Protein AF-A0A6V7LA51-F1 (afdb_monomer_lite)

Organism: NCBI:txid1563983

pLDDT: mean 83.22, std 7.01, range [56.25, 90.31]

Structure (mmCIF, N/CA/C/O backbone):
data_AF-A0A6V7LA51-F1
#
_entry.id   AF-A0A6V7LA51-F1
#
loop_
_atom_site.group_PDB
_atom_site.id
_atom_site.type_symbol
_atom_site.label_atom_id
_atom_site.label_alt_id
_atom_site.label_comp_id
_atom_site.label_asym_id
_atom_site.label_entity_id
_atom_site.label_seq_id
_atom_site.pdbx_PDB_ins_code
_atom_site.Cartn_x
_atom_site.Cartn_y
_atom_site.Cartn_z
_atom_site.occupancy
_atom_site.B_iso_or_equiv
_atom_site.auth_seq_id
_atom_site.auth_comp_id
_atom_site.auth_asym_id
_atom_site.auth_atom_id
_atom_site.pdbx_PDB_model_num
ATOM 1 N N . PHE A 1 1 ? 3.143 -11.092 3.009 1.00 66.44 1 PHE A N 1
ATOM 2 C CA . PHE A 1 1 ? 3.591 -9.747 3.396 1.00 66.44 1 PHE A CA 1
ATOM 3 C C . PHE A 1 1 ? 2.474 -8.993 4.115 1.00 66.44 1 PHE A C 1
ATOM 5 O O . PHE A 1 1 ? 2.593 -8.827 5.315 1.00 66.44 1 PHE A O 1
ATOM 12 N N . PHE A 1 2 ? 1.335 -8.707 3.469 1.00 70.00 2 PHE A N 1
ATOM 13 C CA . PHE A 1 2 ? 0.249 -7.925 4.096 1.00 70.00 2 PHE A CA 1
ATOM 14 C C . PHE A 1 2 ? -0.807 -8.705 4.898 1.00 70.00 2 PHE A C 1
ATOM 16 O O . PHE A 1 2 ? -1.577 -8.098 5.628 1.00 70.00 2 PHE A O 1
ATOM 23 N N . ARG A 1 3 ? -0.852 -10.045 4.835 1.00 68.12 3 ARG A N 1
ATOM 24 C CA . ARG A 1 3 ? -1.850 -10.825 5.595 1.00 68.12 3 ARG A CA 1
ATOM 25 C C . ARG A 1 3 ? -1.700 -10.611 7.113 1.00 68.12 3 ARG A C 1
ATOM 27 O O . ARG A 1 3 ? -0.570 -10.686 7.601 1.00 68.12 3 ARG A O 1
ATOM 34 N N . PRO A 1 4 ? -2.812 -10.427 7.855 1.00 80.19 4 PRO A N 1
ATOM 35 C CA . PRO A 1 4 ? -4.217 -10.619 7.448 1.00 80.19 4 PRO A CA 1
ATOM 36 C C . PRO A 1 4 ? -4.900 -9.420 6.759 1.00 80.19 4 PRO A C 1
ATOM 38 O O . PRO A 1 4 ? -6.062 -9.534 6.389 1.00 80.19 4 PRO A O 1
ATOM 41 N N . ILE A 1 5 ? -4.210 -8.298 6.567 1.00 81.94 5 ILE A N 1
ATOM 42 C CA . ILE A 1 5 ? -4.770 -7.087 5.959 1.00 81.94 5 ILE A CA 1
ATOM 43 C C . ILE A 1 5 ? -4.961 -7.326 4.456 1.00 81.94 5 ILE A C 1
ATOM 45 O O . ILE A 1 5 ? -4.028 -7.743 3.759 1.00 81.94 5 ILE A O 1
ATOM 49 N N . ILE A 1 6 ? -6.184 -7.104 3.968 1.00 81.81 6 ILE A N 1
ATOM 50 C CA . ILE A 1 6 ? -6.549 -7.274 2.559 1.00 81.81 6 ILE A CA 1
ATOM 51 C C . ILE A 1 6 ? -6.533 -5.887 1.910 1.00 81.81 6 ILE A C 1
ATOM 53 O O . ILE A 1 6 ? -7.421 -5.084 2.193 1.00 81.81 6 ILE A O 1
ATOM 57 N N . PRO A 1 7 ? -5.535 -5.572 1.069 1.00 83.69 7 PRO A N 1
ATOM 58 C CA . PRO A 1 7 ? -5.549 -4.324 0.321 1.00 83.69 7 PRO A CA 1
ATOM 59 C C . PRO A 1 7 ? -6.674 -4.336 -0.718 1.00 83.69 7 PRO A C 1
ATOM 61 O O . PRO A 1 7 ? -7.007 -5.382 -1.277 1.00 83.69 7 PRO A O 1
ATOM 64 N N . ILE A 1 8 ? -7.239 -3.160 -0.983 1.00 89.12 8 ILE A N 1
ATOM 65 C CA . ILE A 1 8 ? -8.263 -2.953 -2.013 1.00 89.12 8 ILE A CA 1
ATOM 66 C C . ILE A 1 8 ? -7.640 -3.099 -3.396 1.00 89.12 8 ILE A C 1
ATOM 68 O O . ILE A 1 8 ? -8.219 -3.724 -4.283 1.00 89.12 8 ILE A O 1
ATOM 72 N N . ASN A 1 9 ? -6.459 -2.513 -3.575 1.00 87.62 9 ASN A N 1
ATOM 73 C CA . ASN A 1 9 ? -5.785 -2.470 -4.857 1.00 87.62 9 ASN A CA 1
ATOM 74 C C . ASN A 1 9 ? -4.272 -2.542 -4.662 1.00 87.62 9 ASN A C 1
ATOM 76 O O . ASN A 1 9 ? -3.734 -2.030 -3.681 1.00 87.62 9 ASN A O 1
ATOM 80 N N . ILE A 1 10 ? -3.589 -3.192 -5.597 1.00 87.44 10 ILE A N 1
ATOM 81 C CA . ILE A 1 10 ? -2.131 -3.294 -5.615 1.00 87.44 10 ILE A CA 1
ATOM 82 C C . ILE A 1 10 ? -1.684 -2.965 -7.031 1.00 87.44 10 ILE A C 1
ATOM 84 O O . ILE A 1 10 ? -1.983 -3.698 -7.975 1.00 87.44 10 ILE A O 1
ATOM 88 N N . ARG A 1 11 ? -0.924 -1.887 -7.171 1.00 88.75 11 ARG A N 1
ATOM 89 C CA . ARG A 1 11 ? -0.336 -1.457 -8.431 1.00 88.75 11 ARG A CA 1
ATOM 90 C C . ARG A 1 11 ? 1.175 -1.565 -8.331 1.00 88.75 11 ARG A C 1
ATOM 92 O O . ARG A 1 11 ? 1.832 -0.775 -7.668 1.00 88.75 11 ARG A O 1
ATOM 99 N N . ILE A 1 12 ? 1.731 -2.555 -9.016 1.00 87.06 12 ILE A N 1
ATOM 100 C CA . ILE A 1 12 ? 3.181 -2.7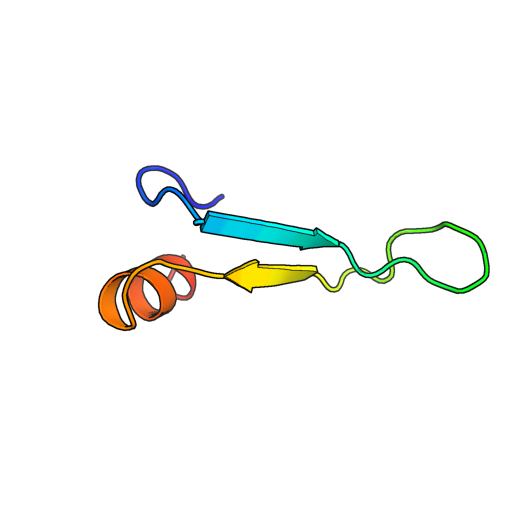22 -9.108 1.00 87.06 12 ILE A CA 1
ATOM 101 C C . ILE A 1 12 ? 3.700 -1.746 -10.158 1.00 87.06 12 ILE A C 1
ATOM 103 O O . ILE A 1 12 ? 3.203 -1.724 -11.288 1.00 87.06 12 ILE A O 1
ATOM 107 N N . ILE A 1 13 ? 4.691 -0.943 -9.787 1.00 88.25 13 ILE A N 1
ATOM 108 C CA . ILE A 1 13 ? 5.325 -0.013 -10.709 1.00 88.25 13 ILE A CA 1
ATOM 109 C C . ILE A 1 13 ? 6.351 -0.809 -11.516 1.00 88.25 13 ILE A C 1
ATOM 111 O O . ILE A 1 13 ? 7.251 -1.469 -10.989 1.00 88.25 13 ILE A O 1
ATOM 115 N N . LEU A 1 14 ? 6.154 -0.804 -12.830 1.00 86.00 14 LEU A N 1
ATOM 116 C CA . LEU A 1 14 ? 7.060 -1.419 -13.787 1.00 86.00 14 LEU A CA 1
ATOM 117 C C . LEU A 1 14 ? 7.907 -0.312 -14.415 1.0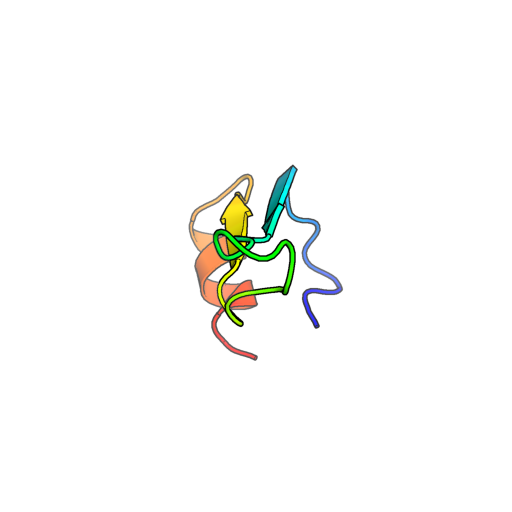0 86.00 14 LEU A C 1
ATOM 119 O O . LEU A 1 14 ? 7.390 0.744 -14.780 1.00 86.00 14 LEU A O 1
ATOM 123 N N . GLU A 1 15 ? 9.202 -0.558 -14.552 1.00 84.25 15 GLU A N 1
ATOM 124 C CA . GLU A 1 15 ? 10.090 0.286 -15.339 1.00 84.25 15 GLU A CA 1
ATOM 125 C C . GLU A 1 15 ? 9.756 0.192 -16.835 1.00 84.25 15 GLU A C 1
ATOM 127 O O . GLU A 1 15 ? 9.104 -0.744 -17.302 1.00 84.25 15 GLU A O 1
ATOM 132 N N . ASN A 1 16 ? 10.289 1.130 -17.623 1.00 79.94 16 ASN A N 1
ATOM 133 C CA . ASN A 1 16 ? 10.107 1.199 -19.080 1.00 79.94 16 ASN A CA 1
ATOM 134 C C . ASN A 1 16 ? 10.550 -0.069 -19.843 1.00 79.94 16 ASN A C 1
ATOM 136 O O . ASN A 1 16 ? 10.214 -0.242 -21.010 1.00 79.94 16 ASN A O 1
ATOM 140 N N . ASN A 1 17 ? 11.321 -0.946 -19.198 1.00 83.31 17 ASN A N 1
ATOM 141 C CA . ASN A 1 17 ? 11.783 -2.229 -19.729 1.00 83.31 17 ASN A CA 1
ATOM 142 C C . ASN A 1 17 ? 10.859 -3.414 -19.349 1.00 83.31 17 ASN A C 1
ATOM 144 O O . ASN A 1 17 ? 11.179 -4.557 -19.669 1.00 83.31 17 ASN A O 1
ATOM 148 N N . GLY A 1 18 ? 9.747 -3.165 -18.644 1.00 80.12 18 GLY A N 1
ATOM 149 C CA . GLY A 1 18 ? 8.820 -4.185 -18.143 1.00 80.12 18 GLY A CA 1
ATOM 150 C C . GLY A 1 18 ? 9.290 -4.928 -16.885 1.00 80.12 18 GLY A C 1
ATOM 151 O O . GLY A 1 18 ? 8.608 -5.848 -16.434 1.00 80.12 18 GLY A O 1
ATOM 152 N N . ARG A 1 19 ? 10.437 -4.563 -16.298 1.00 84.94 19 ARG A N 1
ATOM 153 C CA . ARG A 1 19 ? 10.901 -5.089 -15.005 1.00 84.94 19 ARG A CA 1
ATOM 154 C C . ARG A 1 19 ? 10.185 -4.364 -13.873 1.00 84.94 19 ARG A C 1
ATOM 156 O O . ARG A 1 19 ? 9.889 -3.181 -13.982 1.00 84.94 19 ARG A O 1
ATOM 163 N N . ALA A 1 20 ? 9.937 -5.056 -12.767 1.00 79.38 20 ALA A N 1
ATOM 164 C CA . ALA A 1 20 ? 9.459 -4.398 -11.556 1.00 79.38 20 ALA A CA 1
ATOM 165 C C . ALA A 1 20 ? 10.523 -3.407 -11.063 1.00 79.38 20 ALA A C 1
ATOM 167 O O . ALA A 1 20 ? 11.669 -3.811 -10.859 1.00 79.38 20 ALA A O 1
ATOM 168 N N . SER A 1 21 ? 10.143 -2.142 -10.858 1.00 86.44 21 SER A N 1
ATOM 169 C CA . SER A 1 21 ? 11.049 -1.107 -10.334 1.00 86.44 2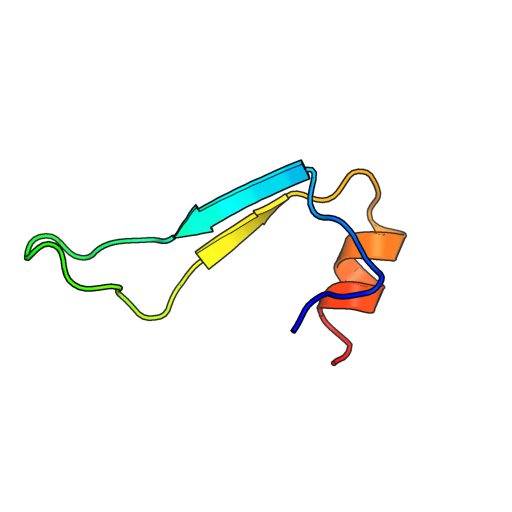1 SER A CA 1
ATOM 170 C C . SER A 1 21 ? 11.461 -1.367 -8.882 1.00 86.44 21 SER A C 1
ATOM 172 O O . SER A 1 21 ? 12.386 -0.745 -8.374 1.00 86.44 21 SER A O 1
ATOM 174 N N . GLY A 1 22 ? 10.783 -2.307 -8.216 1.00 84.81 22 GLY A N 1
ATOM 17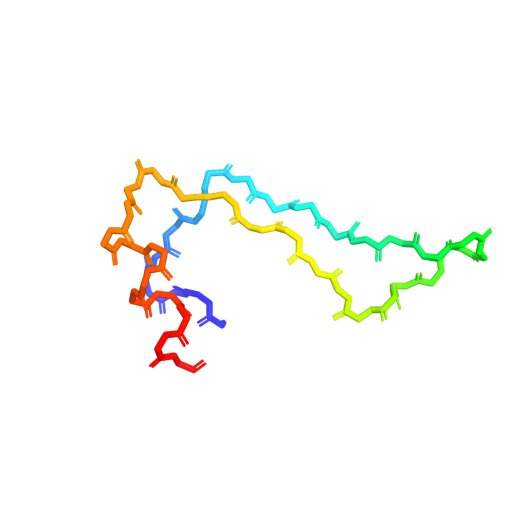5 C CA . GLY A 1 22 ? 10.885 -2.526 -6.776 1.00 84.81 22 GLY A CA 1
ATOM 176 C C . GLY A 1 22 ? 9.894 -1.676 -5.981 1.00 84.81 22 GLY A C 1
ATOM 177 O O . GLY A 1 22 ? 9.806 -1.841 -4.769 1.00 84.81 22 GLY A O 1
ATOM 178 N N . GLU A 1 23 ? 9.116 -0.827 -6.655 1.00 87.88 23 GLU A N 1
ATOM 179 C CA . GLU A 1 23 ? 8.080 -0.002 -6.045 1.00 87.88 23 GLU A CA 1
ATOM 180 C C . GLU A 1 23 ? 6.685 -0.567 -6.346 1.00 87.88 23 GLU A C 1
ATOM 182 O O . GLU A 1 23 ? 6.412 -1.115 -7.421 1.00 87.88 23 GLU A O 1
ATOM 187 N N . ALA A 1 24 ? 5.784 -0.446 -5.376 1.00 88.06 24 ALA A N 1
ATOM 188 C CA . ALA A 1 24 ? 4.389 -0.816 -5.530 1.00 88.06 24 ALA A CA 1
ATOM 189 C C . ALA A 1 24 ? 3.513 0.124 -4.705 1.00 88.06 24 ALA A C 1
ATOM 191 O O . ALA A 1 24 ? 3.763 0.331 -3.518 1.00 88.06 24 ALA A O 1
ATOM 192 N N . ASP A 1 25 ? 2.462 0.632 -5.334 1.00 89.19 25 ASP A N 1
ATOM 193 C CA . ASP A 1 25 ? 1.401 1.362 -4.660 1.00 89.19 25 ASP A CA 1
ATOM 194 C C . ASP A 1 25 ? 0.367 0.359 -4.151 1.00 89.19 25 ASP A C 1
ATOM 196 O O . ASP A 1 25 ? -0.093 -0.520 -4.888 1.00 89.19 25 ASP A O 1
ATOM 200 N N . VAL A 1 26 ? -0.009 0.480 -2.882 1.00 88.25 26 VAL A N 1
ATOM 201 C CA . VAL A 1 26 ? -1.016 -0.381 -2.262 1.00 88.25 26 VAL A CA 1
ATOM 202 C C . VAL A 1 26 ? -2.095 0.493 -1.641 1.00 88.25 26 VAL A C 1
ATOM 204 O O . VAL A 1 26 ? -1.810 1.324 -0.782 1.00 88.25 26 VAL A O 1
ATOM 207 N N . GLU A 1 27 ? -3.338 0.292 -2.068 1.00 90.31 27 GLU A N 1
ATOM 208 C CA . GLU A 1 27 ? -4.504 0.989 -1.530 1.00 90.31 27 GLU A CA 1
ATOM 209 C C . GLU A 1 27 ? -5.198 0.124 -0.478 1.00 90.31 27 GLU A C 1
ATOM 211 O O . GLU A 1 27 ? -5.419 -1.074 -0.672 1.00 90.31 27 GLU A O 1
ATOM 216 N N . PHE A 1 28 ? -5.585 0.747 0.632 1.00 87.88 28 PHE A N 1
ATOM 217 C CA . PHE A 1 28 ? -6.289 0.107 1.741 1.00 87.88 28 PHE A CA 1
ATOM 218 C C . PHE A 1 28 ? -7.630 0.795 1.982 1.00 87.88 28 PHE A C 1
ATOM 220 O O . PHE A 1 28 ? -7.798 1.968 1.651 1.00 87.88 28 PHE A O 1
ATOM 227 N N . ALA A 1 29 ? -8.579 0.073 2.582 1.00 87.31 29 ALA A N 1
ATOM 228 C CA . ALA A 1 29 ? -9.898 0.624 2.884 1.00 87.31 29 ALA A CA 1
ATOM 229 C C . ALA A 1 29 ? -9.835 1.715 3.951 1.00 87.31 29 ALA A C 1
ATOM 231 O O . ALA A 1 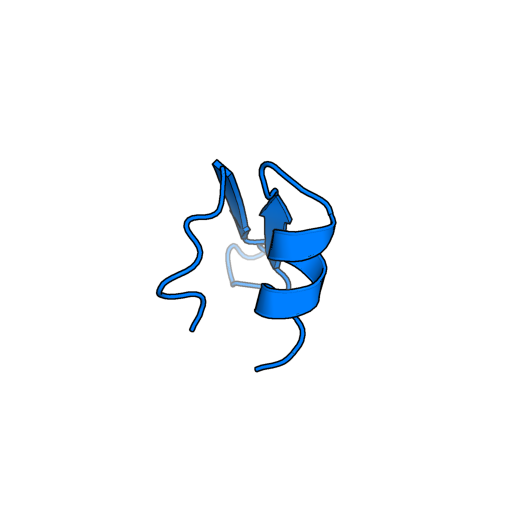29 ? -10.615 2.667 3.921 1.00 87.31 29 ALA A O 1
ATOM 232 N N . THR A 1 30 ? -8.899 1.585 4.889 1.00 87.75 30 THR A N 1
ATOM 233 C CA . THR A 1 30 ? -8.750 2.515 6.001 1.00 87.75 30 THR A CA 1
ATOM 234 C C . THR A 1 30 ? -7.295 2.909 6.225 1.00 87.75 30 THR A C 1
ATOM 236 O O . THR A 1 30 ? -6.361 2.151 5.955 1.00 87.75 30 THR A O 1
ATOM 239 N N . HIS A 1 31 ? -7.100 4.109 6.777 1.00 86.00 31 HIS A N 1
ATOM 240 C CA . HIS A 1 31 ? -5.772 4.585 7.164 1.00 86.00 31 HIS A CA 1
ATOM 241 C C . HIS A 1 31 ? -5.126 3.673 8.219 1.00 86.00 31 HIS A C 1
ATOM 243 O O . HIS A 1 31 ? -3.929 3.408 8.160 1.00 86.00 31 HIS A O 1
ATOM 249 N N . GLU A 1 32 ? -5.917 3.138 9.152 1.00 87.12 32 GLU A N 1
ATOM 250 C CA . GLU A 1 32 ? -5.421 2.243 10.201 1.00 87.12 32 GLU A CA 1
ATOM 251 C C . GLU A 1 32 ? -4.861 0.930 9.626 1.00 87.12 32 GLU A C 1
ATOM 253 O O . GLU A 1 32 ? -3.817 0.451 10.071 1.00 87.12 32 GLU A O 1
ATOM 258 N N . GLU A 1 33 ? -5.505 0.368 8.599 1.00 84.94 33 GLU A N 1
ATOM 259 C CA . GLU A 1 33 ? -4.994 -0.799 7.874 1.00 84.94 33 GLU A CA 1
ATOM 260 C C . GLU A 1 33 ? -3.713 -0.486 7.106 1.00 84.94 33 GLU A C 1
ATOM 262 O O . GLU A 1 33 ? -2.784 -1.289 7.152 1.00 84.94 33 GLU A O 1
ATOM 267 N N . ALA A 1 34 ? -3.623 0.684 6.466 1.00 85.69 34 ALA A N 1
ATOM 268 C CA . ALA A 1 34 ? -2.405 1.111 5.781 1.00 85.69 34 ALA A CA 1
ATOM 269 C C . ALA A 1 34 ? -1.220 1.225 6.755 1.00 85.69 34 ALA A C 1
ATOM 271 O O . ALA A 1 34 ? -0.135 0.710 6.487 1.00 85.69 34 ALA A O 1
ATOM 272 N N . VAL A 1 35 ? -1.431 1.832 7.926 1.00 86.75 35 VAL A N 1
ATOM 273 C CA . VAL A 1 35 ? -0.393 1.972 8.961 1.00 86.75 35 VAL A CA 1
ATOM 274 C C . VAL A 1 35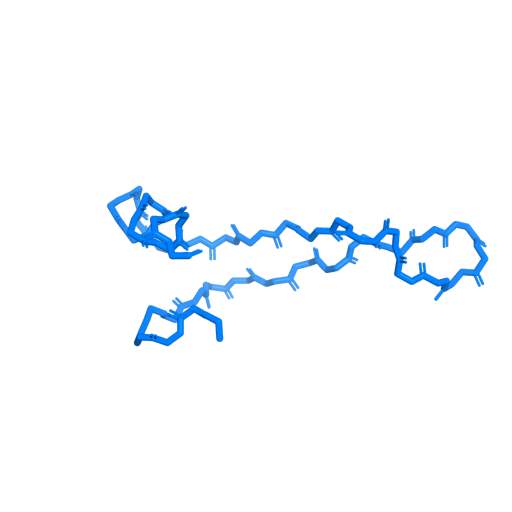 ? 0.020 0.613 9.533 1.00 86.75 35 VAL A C 1
ATOM 276 O O . VAL A 1 35 ? 1.214 0.350 9.698 1.00 86.75 35 VAL A O 1
ATOM 279 N N . LYS A 1 36 ? -0.939 -0.285 9.797 1.00 85.88 36 LYS A N 1
ATOM 280 C CA . LYS A 1 36 ? -0.637 -1.652 10.254 1.00 85.88 36 LYS A CA 1
ATOM 281 C C . LYS A 1 36 ? 0.099 -2.460 9.185 1.00 85.88 36 LYS A C 1
ATOM 283 O O . LYS A 1 36 ? 0.998 -3.223 9.524 1.00 85.88 36 LYS A O 1
ATOM 288 N N . ALA A 1 37 ? -0.247 -2.280 7.912 1.00 83.44 37 ALA A N 1
ATOM 289 C CA . ALA A 1 37 ? 0.413 -2.926 6.783 1.00 83.44 37 ALA A CA 1
ATOM 290 C C . ALA A 1 37 ? 1.853 -2.433 6.581 1.00 83.44 37 ALA A C 1
ATOM 292 O O . ALA A 1 37 ? 2.706 -3.229 6.199 1.00 83.44 37 ALA A O 1
ATOM 293 N N . MET A 1 38 ? 2.128 -1.159 6.878 1.00 81.50 38 MET A N 1
ATOM 294 C CA . MET A 1 38 ? 3.480 -0.586 6.872 1.00 81.50 38 MET A CA 1
ATOM 295 C C . MET A 1 38 ? 4.304 -0.923 8.124 1.00 81.50 38 MET A C 1
ATOM 297 O O . MET A 1 38 ? 5.511 -0.707 8.133 1.00 81.50 38 MET A O 1
ATOM 301 N N . SER A 1 39 ? 3.684 -1.459 9.180 1.00 75.06 39 SER A N 1
ATOM 302 C CA . SER A 1 39 ? 4.364 -1.823 10.435 1.00 75.06 39 SER A CA 1
ATOM 303 C C . SER A 1 39 ? 4.889 -3.269 10.455 1.00 75.06 39 SER A C 1
ATOM 305 O O . SER A 1 39 ? 5.001 -3.859 11.533 1.00 75.06 39 SER A O 1
ATOM 307 N N . LYS A 1 40 ? 5.193 -3.868 9.293 1.00 56.25 40 LYS A N 1
ATOM 308 C CA . LYS A 1 40 ? 5.715 -5.240 9.189 1.00 56.25 40 LYS A CA 1
ATOM 309 C C . LYS A 1 40 ? 6.911 -5.374 8.259 1.00 56.25 40 LYS A C 1
ATOM 311 O O . LYS A 1 40 ? 6.883 -4.765 7.171 1.00 56.25 40 LYS A O 1
#

Sequence (40 aa):
FFRPIIPINIRIILENNGRASGEADVEFATHEEAVKAMSK

Secondary structure (DSSP, 8-state):
--TT---SEEEEEEPTTSSEEEEEEEE-SSHHHHHHHHT-

InterPro domains:
  IPR000504 RNA recognition motif domain [PF00076] (1-39)
  IPR012677 Nucleotide-binding alpha-beta plait domain superfamily [G3DSA:3.30.70.330] (1-40)
  IPR035979 RNA-binding domain superfamily [SSF54928] (1-39)

Radius of gyration: 11.62 Å; chains: 1; bounding box: 22×15×30 Å

Foldseek 3Di:
DLPPFDFPDKAFDADPVRHGPVDIDTHHPDPVSVVVSVVD